Protein AF-A0A5C5XS08-F1 (afdb_monomer_lite)

Sequence (177 aa):
MHTERGLRPDLKWTTLLSPPGDAGRSPTKMLTKYRLLTIAGLTVALAVGASVIVMPTLMRHMVRAHQQNVILEFDRWANEHSTVTDHETAIRAAGMIDYISTYYPPGDGYRSDTQTERRLADARHNAMSRIANALSAYTGTVMAHPLDWPAELCDNTAQIPRSGEPSDAPESPSRAF

Structure (mmCIF, N/CA/C/O backbone):
data_AF-A0A5C5XS08-F1
#
_entry.id   AF-A0A5C5XS08-F1
#
loop_
_atom_site.group_PDB
_atom_site.id
_atom_site.type_symbol
_atom_site.label_atom_id
_atom_site.label_alt_id
_atom_site.label_comp_id
_atom_site.label_asym_id
_atom_site.label_entity_id
_atom_site.label_seq_id
_atom_site.pdbx_PDB_ins_code
_atom_site.Cartn_x
_atom_site.Cartn_y
_atom_site.Cartn_z
_atom_site.occupancy
_atom_site.B_iso_or_equiv
_atom_site.auth_seq_id
_atom_site.auth_comp_id
_atom_site.auth_asym_id
_atom_site.auth_atom_id
_atom_site.pdbx_PDB_model_num
ATOM 1 N N . MET A 1 1 ? 41.242 20.513 -120.423 1.00 37.94 1 MET A N 1
ATOM 2 C CA . MET A 1 1 ? 42.511 20.346 -119.684 1.00 37.94 1 MET A CA 1
ATOM 3 C C . MET A 1 1 ? 42.273 20.735 -118.229 1.00 37.94 1 MET A C 1
ATOM 5 O O . MET A 1 1 ? 41.784 21.832 -118.020 1.00 37.94 1 MET A O 1
ATOM 9 N N . HIS A 1 2 ? 42.556 19.792 -117.317 1.00 38.03 2 HIS A N 1
ATOM 10 C CA . HIS A 1 2 ? 42.712 19.831 -115.844 1.00 38.03 2 HIS A CA 1
ATOM 11 C C . HIS A 1 2 ? 41.650 20.515 -114.941 1.00 38.03 2 HIS A C 1
ATOM 13 O O . HIS A 1 2 ? 41.393 21.700 -115.081 1.00 38.03 2 HIS A O 1
ATOM 19 N N . THR A 1 3 ? 40.870 19.763 -114.130 1.00 45.88 3 THR A N 1
ATOM 20 C CA . THR A 1 3 ? 41.100 19.351 -112.702 1.00 45.88 3 THR A CA 1
ATOM 21 C C . THR A 1 3 ? 41.320 20.555 -111.767 1.00 45.88 3 THR A C 1
ATOM 23 O O . THR A 1 3 ? 42.173 21.373 -112.055 1.00 45.88 3 THR A O 1
ATOM 26 N N . GLU A 1 4 ? 40.593 20.778 -110.664 1.00 43.78 4 GLU A N 1
ATOM 27 C CA . GLU A 1 4 ? 40.287 19.871 -109.549 1.00 43.78 4 GLU A CA 1
ATOM 28 C C . GLU A 1 4 ? 39.018 20.249 -108.753 1.00 43.78 4 GLU A C 1
ATOM 30 O O . GLU A 1 4 ? 38.448 21.331 -108.865 1.00 43.78 4 GLU A O 1
ATOM 35 N N . ARG A 1 5 ? 38.608 19.281 -107.930 1.00 52.44 5 ARG A N 1
ATOM 36 C CA . ARG A 1 5 ? 37.530 19.271 -106.939 1.00 52.44 5 ARG A CA 1
ATOM 37 C C . ARG A 1 5 ? 37.824 20.222 -105.773 1.00 52.44 5 ARG A C 1
ATOM 39 O O . ARG A 1 5 ? 38.961 20.320 -105.331 1.00 52.44 5 ARG A O 1
ATOM 46 N N . GLY A 1 6 ? 36.771 20.781 -105.180 1.00 46.16 6 GLY A N 1
ATOM 47 C CA . GLY A 1 6 ? 36.845 21.527 -103.922 1.00 46.16 6 GLY A CA 1
ATOM 48 C C . GLY A 1 6 ? 35.537 21.478 -103.137 1.00 46.16 6 GLY A C 1
ATOM 49 O O . GLY A 1 6 ? 34.854 22.486 -103.010 1.00 46.16 6 GLY A O 1
ATOM 50 N N . LEU A 1 7 ? 35.184 20.296 -102.619 1.00 50.19 7 LEU A N 1
ATOM 51 C CA . LEU A 1 7 ? 34.225 20.151 -101.519 1.00 50.19 7 LEU A CA 1
ATOM 52 C C . LEU A 1 7 ? 34.771 20.875 -100.278 1.00 50.19 7 LEU A C 1
ATOM 54 O O . LEU A 1 7 ? 35.849 20.517 -99.803 1.00 50.19 7 LEU A O 1
ATOM 58 N N . ARG A 1 8 ? 33.984 21.770 -99.674 1.00 52.47 8 ARG A N 1
ATOM 59 C CA . ARG A 1 8 ? 34.012 21.995 -98.221 1.00 52.47 8 ARG A CA 1
ATOM 60 C C . ARG A 1 8 ? 32.590 22.193 -97.683 1.00 52.47 8 ARG A C 1
ATOM 62 O O . ARG A 1 8 ? 32.014 23.256 -97.892 1.00 52.47 8 ARG A O 1
ATOM 69 N N . PRO A 1 9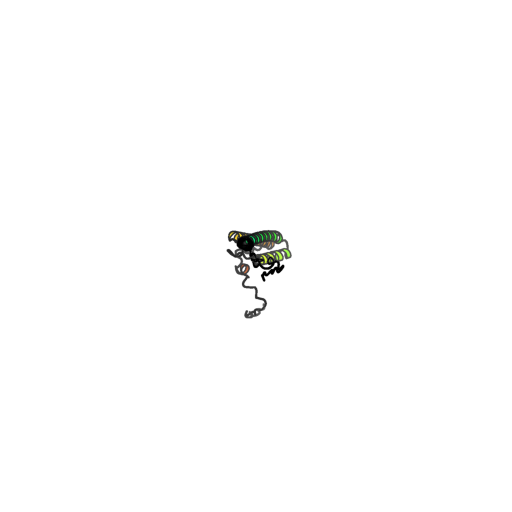 ? 32.019 21.183 -97.007 1.00 54.28 9 PRO A N 1
ATOM 70 C CA . PRO A 1 9 ? 30.826 21.349 -96.194 1.00 54.28 9 PRO A CA 1
ATOM 71 C C . PRO A 1 9 ? 31.213 22.006 -94.862 1.00 54.28 9 PRO A C 1
ATOM 73 O O . PRO A 1 9 ? 32.039 21.473 -94.123 1.00 54.28 9 PRO A O 1
ATOM 76 N N . ASP A 1 10 ? 30.597 23.141 -94.541 1.00 50.62 10 ASP A N 1
ATOM 77 C CA . ASP A 1 10 ? 30.635 23.756 -93.207 1.00 50.62 10 ASP A CA 1
ATOM 78 C C . ASP A 1 10 ? 29.680 23.020 -92.248 1.00 50.62 10 ASP A C 1
ATOM 80 O O . ASP A 1 10 ? 28.728 23.571 -91.700 1.00 50.62 10 ASP A O 1
ATOM 84 N N . LEU A 1 11 ? 29.898 21.712 -92.090 1.00 52.81 11 LEU A N 1
ATOM 85 C CA . LEU A 1 11 ? 29.286 20.932 -91.023 1.00 52.81 11 LEU A CA 1
ATOM 86 C C . LEU A 1 11 ? 30.284 20.864 -89.873 1.00 52.81 11 LEU A C 1
ATOM 88 O O . LEU A 1 11 ? 31.264 20.120 -89.906 1.00 52.81 11 LEU A O 1
ATOM 92 N N . LYS A 1 12 ? 30.023 21.665 -88.839 1.00 45.41 12 LYS A N 1
ATOM 93 C CA . LYS A 1 12 ? 30.677 21.554 -87.536 1.00 45.41 12 LYS A CA 1
ATOM 94 C C . LYS A 1 12 ? 30.394 20.166 -86.954 1.00 45.41 12 LYS A C 1
ATOM 96 O O . LYS A 1 12 ? 29.352 19.925 -86.357 1.00 45.41 12 LYS A O 1
ATOM 101 N N . TRP A 1 13 ? 31.354 19.258 -87.098 1.00 49.06 13 TRP A N 1
ATOM 102 C CA . TRP A 1 13 ? 31.354 17.906 -86.523 1.00 49.06 13 TRP A CA 1
ATOM 103 C C . TRP A 1 13 ? 31.490 17.868 -84.987 1.00 49.06 13 TRP A C 1
ATOM 105 O O . TRP A 1 13 ? 31.705 16.808 -84.408 1.00 49.06 13 TRP A O 1
ATOM 115 N N . THR A 1 14 ? 31.360 18.995 -84.286 1.00 48.34 14 THR A N 1
ATOM 116 C CA . THR A 1 14 ? 31.582 19.068 -82.834 1.00 48.34 14 THR A CA 1
ATOM 117 C C . THR A 1 14 ? 30.330 18.812 -81.989 1.00 48.34 14 THR A C 1
ATOM 119 O O . THR A 1 14 ? 30.399 18.908 -80.769 1.00 48.34 14 THR A O 1
ATOM 122 N N . THR A 1 15 ? 29.194 18.443 -82.592 1.00 52.81 15 THR A N 1
ATOM 123 C CA . THR A 1 15 ? 27.912 18.261 -81.872 1.00 52.81 15 THR A CA 1
ATOM 124 C C . THR A 1 15 ? 27.456 16.798 -81.755 1.00 52.81 15 THR A C 1
ATOM 126 O O . THR A 1 15 ? 26.301 16.546 -81.435 1.00 52.81 15 THR A O 1
ATOM 129 N N . LEU A 1 16 ? 28.327 15.808 -81.992 1.00 50.59 16 LEU A N 1
ATOM 130 C CA . LEU A 1 16 ? 27.932 14.384 -81.965 1.00 50.59 16 LEU A CA 1
ATOM 131 C C . LEU A 1 16 ? 28.795 13.461 -81.093 1.00 50.59 16 LEU A C 1
ATOM 133 O O . LEU A 1 16 ? 28.694 12.245 -81.201 1.00 50.59 16 LEU A O 1
ATOM 137 N N . LEU A 1 17 ? 29.594 14.015 -80.182 1.00 52.38 17 LEU A N 1
ATOM 138 C CA . LEU A 1 17 ? 30.205 13.247 -79.092 1.00 52.38 17 LEU A CA 1
ATOM 139 C C . LEU A 1 17 ? 30.127 14.031 -77.779 1.00 52.38 17 LEU A C 1
ATOM 141 O O . LEU A 1 17 ? 31.135 14.362 -77.162 1.00 52.38 17 LEU A O 1
ATOM 145 N N . SER A 1 18 ? 28.912 14.314 -77.311 1.00 55.16 18 SER A N 1
ATOM 146 C CA . SER A 1 18 ? 28.730 14.253 -75.862 1.00 55.16 18 SER A CA 1
ATOM 147 C C . SER A 1 18 ? 28.789 12.768 -75.504 1.00 55.16 18 SER A C 1
ATOM 149 O O . SER A 1 18 ? 28.010 12.001 -76.076 1.00 55.16 18 SER A O 1
ATOM 151 N N . PRO A 1 19 ? 29.705 12.327 -74.621 1.00 56.94 19 PRO A N 1
ATOM 152 C CA . PRO A 1 19 ? 29.624 10.983 -74.068 1.00 56.94 19 PRO A CA 1
ATOM 153 C C . PRO A 1 19 ? 28.189 10.778 -73.570 1.00 56.94 19 PRO A C 1
ATOM 155 O O . PRO A 1 19 ? 27.634 11.736 -73.012 1.00 56.94 19 PRO A O 1
ATOM 158 N N . PRO A 1 20 ? 27.562 9.602 -73.774 1.00 56.06 20 PRO A N 1
ATOM 159 C CA . PRO A 1 20 ? 26.303 9.314 -73.103 1.00 56.06 20 PRO A CA 1
ATOM 160 C C . PRO A 1 20 ? 26.555 9.627 -71.640 1.00 56.06 20 PRO A C 1
ATOM 162 O O . PRO A 1 20 ? 27.516 9.104 -71.077 1.00 56.06 20 PRO A O 1
ATOM 165 N N . GLY A 1 21 ? 25.796 10.589 -71.105 1.00 52.34 21 GLY A N 1
ATOM 166 C CA . GLY A 1 21 ? 25.972 11.064 -69.748 1.00 52.34 21 GLY A CA 1
ATOM 167 C C . GLY A 1 21 ? 26.020 9.839 -68.868 1.00 52.34 21 GLY A C 1
ATOM 168 O O . GLY A 1 21 ? 24.997 9.177 -68.688 1.00 52.34 21 GLY A O 1
ATOM 169 N N . ASP A 1 22 ? 27.226 9.508 -68.409 1.00 55.06 22 ASP A N 1
ATOM 170 C CA . ASP A 1 22 ? 27.439 8.526 -67.376 1.00 55.06 22 ASP A CA 1
ATOM 171 C C . ASP A 1 22 ? 26.697 9.139 -66.204 1.00 55.06 22 ASP A C 1
ATOM 173 O O . ASP A 1 22 ? 27.136 10.129 -65.608 1.00 55.06 22 ASP A O 1
ATOM 177 N N . ALA A 1 23 ? 25.447 8.699 -66.056 1.00 54.97 23 ALA A N 1
ATOM 178 C CA . ALA A 1 23 ? 24.492 9.194 -65.099 1.00 54.97 23 ALA A CA 1
ATOM 179 C C . ALA A 1 23 ? 25.063 8.759 -63.768 1.00 54.97 23 ALA A C 1
ATOM 181 O O . ALA A 1 23 ? 24.737 7.689 -63.257 1.00 54.97 23 ALA A O 1
ATOM 182 N N . GLY A 1 24 ? 26.000 9.582 -63.294 1.00 51.47 24 GLY A N 1
ATOM 183 C CA . GLY A 1 24 ? 26.907 9.325 -62.210 1.00 51.47 24 GLY A CA 1
ATOM 184 C C . GLY A 1 24 ? 26.081 9.010 -60.994 1.00 51.47 24 GLY A C 1
ATOM 185 O O . GLY A 1 24 ? 25.723 9.882 -60.194 1.00 51.47 24 GLY A O 1
ATOM 186 N N . ARG A 1 25 ? 25.794 7.723 -60.828 1.00 54.47 25 ARG A N 1
ATOM 187 C CA . ARG 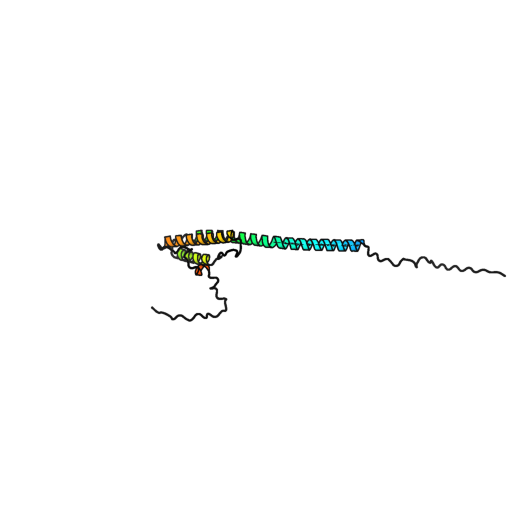A 1 25 ? 25.399 7.149 -59.563 1.00 54.47 25 ARG A CA 1
ATOM 188 C C . ARG A 1 25 ? 26.680 7.169 -58.754 1.00 54.47 25 ARG A C 1
ATOM 190 O O . ARG A 1 25 ? 27.385 6.176 -58.645 1.00 54.47 25 ARG A O 1
ATOM 197 N N . SER A 1 26 ? 27.029 8.374 -58.296 1.00 54.59 26 SER A N 1
ATOM 198 C CA . SER A 1 26 ? 28.288 8.629 -57.624 1.00 54.59 26 SER A CA 1
ATOM 199 C C . SER A 1 26 ? 28.385 7.623 -56.480 1.00 54.59 26 SER A C 1
ATOM 201 O O . SER A 1 26 ? 27.454 7.575 -55.663 1.00 54.59 26 SER A O 1
ATOM 203 N N . PRO A 1 27 ? 29.453 6.811 -56.407 1.00 59.38 27 PRO A N 1
ATOM 204 C CA . PRO A 1 27 ? 29.611 5.806 -55.357 1.00 59.38 27 PRO A CA 1
ATOM 205 C C . PRO A 1 27 ? 29.498 6.427 -53.956 1.00 59.38 27 PRO A C 1
ATOM 207 O O . PRO A 1 27 ? 29.042 5.779 -53.015 1.00 59.38 27 PRO A O 1
ATOM 210 N N . THR A 1 28 ? 29.775 7.729 -53.841 1.00 63.22 28 THR A N 1
ATOM 211 C CA . THR A 1 28 ? 29.555 8.530 -52.632 1.00 63.22 28 THR A CA 1
ATOM 212 C C . THR A 1 28 ? 28.086 8.578 -52.189 1.00 63.22 28 THR A C 1
ATOM 214 O O . THR A 1 28 ? 27.808 8.410 -51.007 1.00 63.22 28 THR A O 1
ATOM 217 N N . LYS A 1 29 ? 27.115 8.721 -53.105 1.00 64.94 29 LYS A N 1
ATOM 218 C CA . LYS A 1 29 ? 25.678 8.774 -52.770 1.00 64.94 29 LYS A CA 1
ATOM 219 C C . LYS A 1 29 ? 25.159 7.433 -52.253 1.00 64.94 29 LYS A C 1
ATOM 221 O O . LYS A 1 29 ? 24.313 7.417 -51.363 1.00 64.94 29 LYS A O 1
ATOM 226 N N . MET A 1 30 ? 25.652 6.320 -52.801 1.00 68.31 30 MET A N 1
ATOM 227 C CA . MET A 1 30 ? 25.324 4.975 -52.312 1.00 68.31 30 MET A CA 1
ATOM 228 C C . MET A 1 30 ? 25.912 4.771 -50.913 1.00 68.31 30 MET A C 1
ATOM 230 O O . MET A 1 30 ? 25.174 4.442 -49.988 1.00 68.31 30 MET A O 1
ATOM 234 N N . LEU A 1 31 ? 27.201 5.071 -50.725 1.00 72.44 31 LEU A N 1
ATOM 235 C CA . LEU A 1 31 ? 27.884 4.930 -49.437 1.00 72.44 31 LEU A CA 1
ATOM 236 C C . LEU A 1 31 ? 27.230 5.777 -48.327 1.00 72.44 31 LEU A C 1
ATOM 238 O O . LEU A 1 31 ? 27.042 5.289 -47.215 1.00 72.44 31 LEU A O 1
ATOM 242 N N . THR A 1 32 ? 26.817 7.012 -48.629 1.00 78.50 32 THR A N 1
ATOM 243 C CA . THR A 1 32 ? 26.111 7.887 -47.676 1.00 78.50 32 THR A CA 1
ATOM 244 C C . THR A 1 32 ? 24.740 7.334 -47.288 1.00 78.50 32 THR A C 1
ATOM 246 O O . THR A 1 32 ? 24.380 7.381 -46.113 1.00 78.50 32 THR A O 1
ATOM 249 N N . LYS A 1 33 ? 23.985 6.753 -48.232 1.00 78.56 33 LYS A N 1
ATOM 250 C CA . LYS A 1 33 ? 22.689 6.117 -47.938 1.00 78.56 33 LYS A CA 1
ATOM 251 C C . LYS A 1 33 ? 22.842 4.883 -47.050 1.00 78.56 33 LYS A C 1
ATOM 253 O O . LYS A 1 33 ? 22.099 4.751 -46.084 1.00 78.56 33 LYS A O 1
ATOM 258 N N . TYR A 1 34 ? 23.821 4.021 -47.330 1.00 84.50 34 TYR A N 1
ATOM 259 C CA . TYR A 1 34 ? 24.096 2.859 -46.480 1.00 84.50 34 TYR A CA 1
ATOM 260 C C . TYR A 1 34 ? 24.525 3.276 -45.073 1.00 84.50 34 TYR A C 1
ATOM 262 O O . TYR A 1 34 ? 23.993 2.743 -44.105 1.00 84.50 34 TYR A O 1
ATOM 270 N N . ARG A 1 35 ? 25.400 4.284 -44.944 1.00 86.06 35 ARG A N 1
ATOM 271 C CA . ARG A 1 35 ? 25.786 4.842 -43.637 1.00 86.06 35 ARG A CA 1
ATOM 272 C C . ARG A 1 35 ? 24.581 5.366 -42.859 1.00 86.06 35 ARG A C 1
ATOM 274 O O . ARG A 1 35 ? 24.427 5.038 -41.685 1.00 86.06 35 ARG A O 1
ATOM 281 N N . LEU A 1 36 ? 23.699 6.122 -43.513 1.00 88.88 36 LEU A N 1
ATOM 282 C CA . LEU A 1 36 ? 22.485 6.638 -42.883 1.00 88.88 36 LEU A CA 1
ATOM 283 C C . LEU A 1 36 ? 21.579 5.502 -42.383 1.00 88.88 36 LEU A C 1
ATOM 285 O O . LEU A 1 36 ? 21.122 5.546 -41.247 1.00 88.88 36 LEU A O 1
ATOM 289 N N . LEU A 1 37 ? 21.370 4.462 -43.198 1.00 91.00 37 LEU A N 1
ATOM 290 C CA . LEU A 1 37 ? 20.567 3.297 -42.815 1.00 91.00 37 LEU A CA 1
ATOM 291 C C . LEU A 1 37 ? 21.200 2.513 -41.660 1.00 91.00 37 LEU A C 1
ATOM 293 O O . LEU A 1 37 ? 20.485 2.100 -40.753 1.00 91.00 37 LEU A O 1
ATOM 297 N N . THR A 1 38 ? 22.527 2.349 -41.646 1.00 91.38 38 THR A N 1
ATOM 298 C CA . THR A 1 38 ? 23.216 1.688 -40.526 1.00 91.38 38 THR A CA 1
ATOM 299 C C . THR A 1 38 ? 23.104 2.483 -39.231 1.00 91.38 38 THR A C 1
ATOM 301 O O . THR A 1 38 ? 22.856 1.894 -38.183 1.00 91.38 38 THR A O 1
ATOM 304 N N . ILE A 1 39 ? 23.222 3.814 -39.292 1.00 93.50 39 ILE A N 1
ATOM 305 C CA . ILE A 1 39 ? 23.057 4.678 -38.118 1.00 93.50 39 ILE A CA 1
ATOM 306 C C . ILE A 1 39 ? 21.611 4.608 -37.630 1.00 93.50 39 ILE A C 1
ATOM 308 O O . ILE A 1 39 ? 21.391 4.349 -36.454 1.00 93.50 39 ILE A O 1
ATOM 312 N N . ALA A 1 40 ? 20.632 4.752 -38.527 1.00 92.81 40 ALA A N 1
ATOM 313 C CA . ALA A 1 40 ? 19.218 4.660 -38.176 1.00 92.81 40 ALA A CA 1
ATOM 314 C C . ALA A 1 40 ? 18.875 3.301 -37.541 1.00 92.81 40 ALA A C 1
ATOM 316 O O . ALA A 1 40 ? 18.217 3.256 -36.504 1.00 92.81 40 ALA A O 1
ATOM 317 N N . GLY A 1 41 ? 19.376 2.201 -38.112 1.00 93.38 41 GLY A N 1
ATOM 318 C CA . GLY A 1 41 ? 19.207 0.859 -37.557 1.00 93.38 41 GLY A CA 1
ATOM 319 C C . GLY A 1 41 ? 19.822 0.710 -36.163 1.00 93.38 41 GLY A C 1
ATOM 320 O O . GLY A 1 41 ? 19.169 0.184 -35.264 1.00 93.38 41 GLY A O 1
ATOM 321 N N . LEU A 1 42 ? 21.037 1.229 -35.949 1.00 95.31 42 LEU A N 1
ATOM 322 C CA . LEU A 1 42 ? 21.688 1.235 -34.633 1.00 95.31 42 LEU A CA 1
ATOM 323 C C . LEU A 1 42 ? 20.915 2.074 -33.611 1.00 95.31 42 LEU A C 1
ATOM 325 O O . LEU A 1 42 ? 20.744 1.637 -32.477 1.00 95.31 42 LEU A O 1
ATOM 329 N N . THR A 1 43 ? 20.409 3.246 -33.998 1.00 94.50 43 THR A N 1
ATOM 330 C CA . THR A 1 43 ? 19.598 4.093 -33.114 1.00 94.50 43 THR A CA 1
ATOM 331 C C . THR A 1 43 ? 18.323 3.378 -32.681 1.00 94.50 43 THR A C 1
ATOM 333 O O . THR A 1 43 ? 17.999 3.387 -31.495 1.00 94.50 43 THR A O 1
ATOM 336 N N . VAL A 1 44 ? 17.628 2.714 -33.608 1.00 95.31 44 VAL A N 1
ATOM 337 C CA . VAL A 1 44 ? 16.429 1.928 -33.281 1.00 95.31 44 VAL A CA 1
ATOM 338 C C . VAL A 1 44 ? 16.781 0.762 -32.358 1.00 95.31 44 VAL A C 1
ATOM 340 O O . VAL A 1 44 ? 16.115 0.574 -31.344 1.00 95.31 44 VAL A O 1
ATOM 343 N N . ALA A 1 45 ? 17.850 0.018 -32.649 1.00 94.00 45 ALA A N 1
ATOM 344 C CA . ALA A 1 45 ? 18.282 -1.097 -31.808 1.00 94.00 45 ALA A CA 1
ATOM 345 C C . ALA A 1 45 ? 18.629 -0.646 -30.378 1.00 94.00 45 ALA A C 1
ATOM 347 O O . ALA A 1 45 ? 18.201 -1.279 -29.412 1.00 94.00 45 ALA A O 1
ATOM 348 N N . LEU A 1 46 ? 19.340 0.476 -30.230 1.00 94.62 46 LEU A N 1
ATOM 349 C CA . LEU A 1 46 ? 19.652 1.065 -28.926 1.00 94.62 46 LEU A CA 1
ATOM 350 C C . LEU A 1 46 ? 18.394 1.548 -28.200 1.00 94.62 46 LEU A C 1
ATOM 352 O O . LEU A 1 46 ? 18.259 1.301 -27.005 1.00 94.62 46 LEU A O 1
ATOM 356 N N . ALA A 1 47 ? 17.460 2.191 -28.904 1.00 92.94 47 ALA A N 1
ATOM 357 C CA . ALA A 1 47 ? 16.205 2.649 -28.315 1.00 92.94 47 ALA A CA 1
ATOM 358 C C . ALA A 1 47 ? 15.357 1.476 -27.802 1.00 92.94 47 ALA A C 1
ATOM 360 O O . ALA A 1 47 ? 14.826 1.532 -26.691 1.00 92.94 47 ALA A O 1
ATOM 361 N N . VAL A 1 48 ? 15.273 0.385 -28.568 1.00 93.94 48 VAL A N 1
ATOM 362 C CA . VAL A 1 48 ? 14.571 -0.836 -28.152 1.00 93.94 48 VAL A CA 1
ATOM 363 C C . VAL A 1 48 ? 15.282 -1.481 -26.963 1.00 93.94 48 VAL A C 1
ATOM 365 O O . VAL A 1 48 ? 14.638 -1.767 -25.956 1.00 93.94 48 VAL A O 1
ATOM 368 N N . GLY A 1 49 ? 16.606 -1.643 -27.029 1.00 92.25 49 GLY A N 1
ATOM 369 C CA . GLY A 1 49 ? 17.397 -2.215 -25.938 1.00 92.25 49 GLY A CA 1
ATOM 370 C C . GLY A 1 49 ? 17.266 -1.425 -24.633 1.00 92.25 49 GLY A C 1
ATOM 371 O O . GLY A 1 49 ? 17.017 -2.006 -23.578 1.00 92.25 49 GLY A O 1
ATOM 372 N N . ALA A 1 50 ? 17.342 -0.094 -24.706 1.00 92.06 50 ALA A N 1
ATOM 373 C CA . ALA A 1 50 ? 17.110 0.779 -23.560 1.00 92.06 50 ALA A CA 1
ATOM 374 C C . ALA A 1 50 ? 15.685 0.616 -23.011 1.00 92.06 50 ALA A C 1
ATOM 376 O O . ALA A 1 50 ? 15.505 0.485 -21.803 1.00 92.06 50 ALA A O 1
ATOM 377 N N . SER A 1 51 ? 14.676 0.554 -23.884 1.00 91.19 51 SER A N 1
ATOM 378 C CA . SER A 1 51 ? 13.272 0.403 -23.478 1.00 91.19 51 SER A CA 1
ATOM 379 C C . SER A 1 51 ? 13.023 -0.900 -22.711 1.00 91.19 51 SER A C 1
ATOM 381 O O . SER A 1 51 ? 12.332 -0.886 -21.692 1.00 91.19 51 SER A O 1
ATOM 383 N N . VAL A 1 52 ? 13.637 -2.008 -23.141 1.00 91.69 52 VAL A N 1
ATOM 384 C CA . VAL A 1 52 ? 13.534 -3.321 -22.474 1.00 91.69 52 VAL A CA 1
ATOM 385 C C . VAL A 1 52 ? 14.124 -3.301 -21.058 1.00 91.69 52 VAL A C 1
ATOM 387 O O . VAL A 1 52 ? 13.640 -4.019 -20.191 1.00 91.69 52 VAL A O 1
ATOM 390 N N . ILE A 1 53 ? 15.133 -2.469 -20.787 1.00 90.25 53 ILE A N 1
ATOM 391 C CA . ILE A 1 53 ? 15.767 -2.369 -19.460 1.00 90.25 53 ILE A CA 1
ATOM 392 C C . ILE A 1 53 ? 15.051 -1.340 -18.571 1.00 90.25 53 ILE A C 1
ATOM 394 O O . ILE A 1 53 ? 14.827 -1.569 -17.375 1.00 90.25 53 ILE A O 1
ATOM 398 N N . VAL A 1 54 ? 14.686 -0.193 -19.145 1.00 90.88 54 VAL A N 1
ATOM 399 C CA . VAL A 1 54 ? 14.104 0.936 -18.408 1.00 90.88 54 VAL A CA 1
ATOM 400 C C . VAL A 1 54 ? 12.678 0.624 -17.959 1.00 90.88 54 VAL A C 1
ATOM 402 O O . VAL A 1 54 ? 12.358 0.853 -16.793 1.00 90.88 54 VAL A O 1
ATOM 405 N N . MET A 1 55 ? 11.837 0.043 -18.823 1.00 85.62 55 MET A N 1
ATOM 406 C CA . MET A 1 55 ? 10.418 -0.173 -18.503 1.00 85.62 55 MET A CA 1
ATOM 407 C C . MET A 1 55 ? 10.191 -1.110 -17.304 1.00 85.62 55 MET A C 1
ATOM 409 O O . MET A 1 55 ? 9.479 -0.712 -16.380 1.00 85.62 55 MET A O 1
ATOM 413 N N . PRO A 1 56 ? 10.828 -2.295 -17.205 1.00 85.62 56 PRO A N 1
ATOM 414 C CA . PRO A 1 56 ? 10.674 -3.159 -16.031 1.00 85.62 56 PRO A CA 1
ATOM 415 C C . PRO A 1 56 ? 11.202 -2.522 -14.743 1.00 85.62 56 PRO A C 1
ATOM 417 O O . PRO A 1 56 ? 10.736 -2.818 -13.644 1.00 85.62 56 PRO A O 1
ATOM 420 N N . THR A 1 57 ? 12.208 -1.657 -14.851 1.00 85.31 57 THR A N 1
ATOM 421 C CA . THR A 1 57 ? 12.772 -0.956 -13.695 1.00 85.31 57 THR A CA 1
ATOM 422 C C . THR A 1 57 ? 11.825 0.132 -13.208 1.00 85.31 57 THR A C 1
ATOM 424 O O . THR A 1 57 ? 11.586 0.226 -12.004 1.00 85.31 57 THR A O 1
ATOM 427 N N . LEU A 1 58 ? 11.229 0.893 -14.127 1.00 87.12 58 LEU A N 1
ATOM 428 C CA . LEU A 1 58 ? 10.217 1.894 -13.807 1.00 87.12 58 LEU A CA 1
ATOM 429 C C . LEU A 1 58 ? 8.990 1.253 -13.148 1.00 87.12 58 LEU A C 1
ATOM 431 O O . LEU A 1 58 ? 8.567 1.709 -12.090 1.00 87.12 58 LEU A O 1
ATOM 435 N N . MET A 1 59 ? 8.482 0.148 -13.704 1.00 84.44 59 MET A N 1
ATOM 436 C CA . MET A 1 59 ? 7.335 -0.572 -13.136 1.00 84.44 59 MET A CA 1
ATOM 437 C C . MET A 1 59 ? 7.608 -1.046 -11.707 1.00 84.44 59 MET A C 1
ATOM 439 O O . MET A 1 59 ? 6.784 -0.836 -10.821 1.00 84.44 59 MET A O 1
ATOM 443 N N . ARG A 1 60 ? 8.799 -1.599 -11.439 1.00 82.62 60 ARG A N 1
ATOM 444 C CA . ARG A 1 60 ? 9.198 -1.995 -10.077 1.00 82.62 60 ARG A CA 1
ATOM 445 C C . ARG A 1 60 ? 9.237 -0.814 -9.106 1.00 82.62 60 ARG A C 1
ATOM 447 O O . ARG A 1 60 ? 8.804 -0.956 -7.965 1.00 82.62 60 ARG A O 1
ATOM 454 N N . HIS A 1 61 ? 9.717 0.350 -9.547 1.00 85.50 61 HIS A N 1
ATOM 455 C CA . HIS A 1 61 ? 9.702 1.559 -8.719 1.00 85.50 61 HIS A CA 1
ATOM 456 C C . HIS A 1 61 ? 8.276 2.034 -8.434 1.00 85.50 61 HIS A C 1
ATOM 458 O O . HIS A 1 61 ? 7.974 2.360 -7.288 1.00 85.50 61 HIS A O 1
ATOM 464 N N . MET A 1 62 ? 7.397 2.026 -9.439 1.00 86.19 62 MET A N 1
ATOM 465 C CA . MET A 1 62 ? 5.994 2.408 -9.267 1.00 86.19 62 MET A CA 1
ATOM 466 C C . MET A 1 62 ? 5.269 1.478 -8.293 1.00 86.19 62 MET A C 1
ATOM 468 O O . MET A 1 62 ? 4.590 1.966 -7.396 1.00 86.19 62 MET A O 1
ATOM 472 N N . VAL A 1 63 ? 5.456 0.158 -8.406 1.00 85.25 63 VAL A N 1
ATOM 473 C CA . VAL A 1 63 ? 4.839 -0.799 -7.474 1.00 85.25 63 VAL A CA 1
ATOM 474 C C . VAL A 1 63 ? 5.354 -0.598 -6.052 1.00 85.25 63 VAL A C 1
ATOM 476 O O . VAL A 1 63 ? 4.556 -0.557 -5.119 1.00 85.25 63 VAL A O 1
ATOM 479 N N . ARG A 1 64 ? 6.668 -0.410 -5.873 1.00 82.25 64 ARG A N 1
ATOM 480 C CA . ARG A 1 64 ? 7.236 -0.145 -4.546 1.00 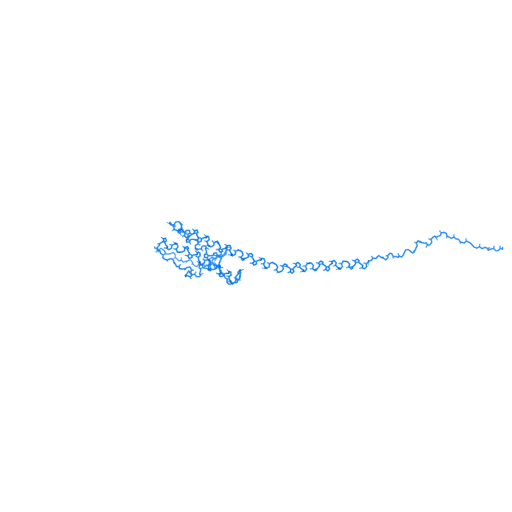82.25 64 ARG A CA 1
ATOM 481 C C . ARG A 1 64 ? 6.680 1.147 -3.943 1.00 82.25 64 ARG A C 1
ATOM 483 O O . ARG A 1 64 ? 6.303 1.142 -2.775 1.00 82.25 64 ARG A O 1
ATOM 490 N N . ALA A 1 65 ? 6.618 2.229 -4.718 1.00 85.56 65 ALA A N 1
ATOM 491 C CA . ALA A 1 65 ? 6.059 3.501 -4.259 1.00 85.56 65 ALA A CA 1
ATOM 492 C C . ALA A 1 65 ? 4.576 3.359 -3.885 1.00 85.56 65 ALA A C 1
ATOM 494 O O . ALA A 1 65 ? 4.148 3.838 -2.837 1.00 85.56 65 ALA A O 1
ATOM 495 N N . HIS A 1 66 ? 3.809 2.636 -4.702 1.00 87.94 66 HIS A N 1
ATOM 496 C CA . HIS A 1 66 ? 2.409 2.337 -4.426 1.00 87.94 66 HIS A CA 1
ATOM 497 C C . HIS A 1 66 ? 2.234 1.548 -3.123 1.00 87.94 66 HIS A C 1
ATOM 499 O O . HIS A 1 66 ? 1.448 1.937 -2.268 1.00 87.94 66 HIS A O 1
ATOM 505 N N . GLN A 1 67 ? 3.007 0.479 -2.921 1.00 86.00 67 GLN A N 1
ATOM 506 C CA . GLN A 1 67 ? 2.942 -0.325 -1.696 1.00 86.00 67 GLN A CA 1
ATOM 507 C C . GLN A 1 67 ? 3.364 0.464 -0.453 1.00 86.00 67 GLN A C 1
ATOM 509 O O . GLN A 1 67 ? 2.760 0.304 0.604 1.00 86.00 67 GLN A O 1
ATOM 514 N N . GLN A 1 68 ? 4.353 1.354 -0.568 1.00 87.56 68 GLN A N 1
ATOM 515 C CA . GLN A 1 68 ? 4.704 2.275 0.516 1.00 87.56 68 GLN A CA 1
ATOM 516 C C . GLN A 1 68 ? 3.545 3.211 0.863 1.00 87.56 68 GLN A C 1
ATOM 518 O O . GLN A 1 68 ? 3.288 3.437 2.042 1.00 87.56 68 GLN A O 1
ATOM 523 N N . ASN A 1 69 ? 2.817 3.711 -0.139 1.00 89.88 69 ASN A N 1
ATOM 524 C CA . ASN A 1 69 ? 1.628 4.520 0.101 1.00 89.88 69 ASN A CA 1
ATOM 525 C C . ASN A 1 69 ? 0.532 3.714 0.814 1.00 89.88 69 ASN A C 1
ATOM 527 O O . ASN A 1 69 ? -0.018 4.193 1.796 1.00 89.88 69 ASN A O 1
ATOM 531 N N . VAL A 1 70 ? 0.280 2.467 0.403 1.00 90.44 70 VAL A N 1
ATOM 532 C CA . VAL A 1 70 ? -0.690 1.584 1.081 1.00 90.44 70 VAL A CA 1
ATOM 533 C C . VAL A 1 70 ? -0.305 1.333 2.545 1.00 90.44 70 VAL A C 1
ATOM 535 O O . VAL A 1 70 ? -1.163 1.364 3.421 1.00 90.44 70 VAL A O 1
ATOM 538 N N . ILE A 1 71 ? 0.985 1.147 2.847 1.00 89.75 71 ILE A N 1
ATOM 539 C CA . ILE A 1 71 ? 1.462 1.014 4.235 1.00 89.75 71 ILE A CA 1
ATOM 540 C C . ILE A 1 71 ? 1.131 2.268 5.059 1.00 89.75 71 ILE A C 1
ATOM 542 O O . ILE A 1 71 ? 0.687 2.152 6.201 1.00 89.75 71 ILE A O 1
ATOM 546 N N . LEU A 1 72 ? 1.319 3.463 4.488 1.00 93.00 72 LEU A N 1
ATOM 547 C CA . LEU A 1 72 ? 0.945 4.719 5.146 1.00 93.00 72 LEU A CA 1
ATOM 548 C C . LEU A 1 72 ? -0.574 4.839 5.327 1.00 93.00 72 LEU A C 1
ATOM 550 O O . LEU A 1 72 ? -1.030 5.345 6.351 1.00 93.00 72 LEU A O 1
ATOM 554 N N . GLU A 1 73 ? -1.362 4.358 4.364 1.00 94.00 73 GLU A N 1
ATOM 555 C CA . GLU A 1 73 ? -2.821 4.323 4.481 1.00 94.00 73 GLU A CA 1
ATOM 556 C C . GLU A 1 73 ? -3.285 3.410 5.613 1.00 94.00 73 GLU A C 1
ATOM 558 O O . GLU A 1 73 ? -4.158 3.819 6.375 1.00 94.00 73 GLU A O 1
ATOM 563 N N . PHE A 1 74 ? -2.670 2.236 5.787 1.00 94.88 74 PHE A N 1
ATOM 564 C CA . PHE A 1 74 ? -2.973 1.357 6.917 1.00 94.88 74 PHE A CA 1
ATOM 565 C C . PHE A 1 74 ? -2.715 2.038 8.262 1.00 94.88 74 PHE A C 1
ATOM 567 O O . PHE A 1 74 ? -3.561 1.955 9.154 1.00 94.88 74 PHE A O 1
ATOM 574 N N . ASP A 1 75 ? -1.594 2.750 8.413 1.00 95.25 75 ASP A N 1
ATOM 575 C CA . ASP A 1 75 ? -1.330 3.491 9.651 1.00 95.25 75 ASP A CA 1
ATOM 576 C C . ASP A 1 75 ? -2.345 4.623 9.863 1.00 95.25 75 ASP A C 1
ATOM 578 O O . ASP A 1 75 ? -2.870 4.793 10.965 1.00 95.25 75 ASP A O 1
ATOM 582 N N . ARG A 1 76 ? -2.699 5.354 8.798 1.00 96.19 76 ARG A N 1
ATOM 583 C CA . ARG A 1 76 ? -3.733 6.396 8.851 1.00 96.19 76 ARG A CA 1
ATOM 584 C C . ARG A 1 76 ? -5.087 5.831 9.282 1.00 96.19 76 ARG A C 1
ATOM 586 O O . ARG A 1 76 ? -5.689 6.383 10.199 1.00 96.19 76 ARG A O 1
ATOM 593 N N . TRP A 1 77 ? -5.549 4.740 8.673 1.00 96.00 77 TRP A N 1
ATOM 594 C CA . TRP A 1 77 ? -6.815 4.103 9.047 1.00 96.00 77 TRP A CA 1
ATOM 595 C C . TRP A 1 77 ? -6.780 3.571 10.474 1.00 96.00 77 TRP A C 1
ATOM 597 O O . TRP A 1 77 ? -7.751 3.741 11.203 1.00 96.00 77 TRP A O 1
ATOM 607 N N . ALA A 1 78 ? -5.659 2.996 10.912 1.00 95.38 78 ALA A N 1
ATOM 608 C CA . ALA A 1 78 ? -5.499 2.578 12.298 1.00 95.38 78 ALA A CA 1
ATOM 609 C C . ALA A 1 78 ? -5.614 3.765 13.262 1.00 95.38 78 ALA A C 1
ATOM 611 O O . ALA A 1 78 ? -6.289 3.656 14.281 1.00 95.38 78 ALA A O 1
ATOM 612 N N . ASN A 1 79 ? -4.993 4.906 12.951 1.00 95.81 79 ASN A N 1
ATOM 613 C CA . ASN A 1 79 ? -5.105 6.121 13.762 1.00 95.81 79 ASN A CA 1
ATOM 614 C C . ASN A 1 79 ? -6.556 6.630 13.827 1.00 95.81 79 ASN A C 1
ATOM 616 O O . ASN A 1 79 ? -7.049 6.934 14.909 1.00 95.81 79 ASN A O 1
ATOM 620 N N . GLU A 1 80 ? -7.248 6.679 12.689 1.00 95.12 80 GLU A N 1
ATOM 621 C CA . GLU A 1 80 ? -8.624 7.179 12.591 1.00 95.12 80 GLU A CA 1
ATOM 622 C C . GLU A 1 80 ? -9.638 6.257 13.288 1.00 95.12 80 GLU A C 1
ATOM 624 O O . GLU A 1 80 ? -10.494 6.720 14.040 1.00 95.12 80 GLU A O 1
ATOM 629 N N . HIS A 1 81 ? -9.507 4.942 13.103 1.00 95.56 81 HIS A N 1
ATOM 630 C CA . HIS A 1 81 ? -10.482 3.954 13.567 1.00 95.56 81 HIS A CA 1
ATOM 631 C C . HIS A 1 81 ? -10.138 3.296 14.912 1.00 95.56 81 HIS A C 1
ATOM 633 O O . HIS A 1 81 ? -10.926 2.497 15.411 1.00 95.56 81 HIS A O 1
ATOM 639 N N . SER A 1 82 ? -9.004 3.632 15.539 1.00 93.75 82 SER A N 1
ATOM 640 C CA . SER A 1 82 ? -8.688 3.189 16.912 1.00 93.75 82 SER A CA 1
ATOM 641 C C . SER A 1 82 ? -9.231 4.116 18.005 1.00 93.75 82 SER A C 1
ATOM 643 O O . SER A 1 82 ? -9.054 3.840 19.189 1.00 93.75 82 SER A O 1
ATOM 645 N N . THR A 1 83 ? -9.931 5.192 17.640 1.00 94.25 83 THR A N 1
ATOM 646 C CA . THR A 1 83 ? -10.626 6.051 18.607 1.00 94.25 83 THR A CA 1
ATOM 647 C C . THR A 1 83 ? -12.098 5.650 18.674 1.00 94.25 83 THR A C 1
ATOM 649 O O . THR A 1 83 ? -12.924 6.157 17.919 1.00 94.25 83 THR A O 1
ATOM 652 N N . VAL A 1 84 ? -12.421 4.704 19.561 1.00 92.69 84 VAL A N 1
ATOM 653 C CA . VAL A 1 84 ? -13.782 4.171 19.731 1.00 92.69 84 VAL A CA 1
ATOM 654 C C . VAL A 1 84 ? -14.360 4.648 21.060 1.00 92.69 84 VAL A C 1
ATOM 656 O O . VAL A 1 84 ? -13.882 4.263 22.126 1.00 92.69 84 VAL A O 1
ATOM 659 N N . THR A 1 85 ? -15.384 5.496 20.999 1.00 94.31 85 THR A N 1
ATOM 660 C CA . THR A 1 85 ? -16.002 6.132 22.179 1.00 94.31 85 THR A CA 1
ATOM 661 C C . THR A 1 85 ? -17.495 5.863 22.305 1.00 94.31 85 THR A C 1
ATOM 663 O O . THR A 1 85 ? -18.080 6.076 23.365 1.00 94.31 85 THR A O 1
ATOM 666 N N . ASP A 1 86 ? -18.121 5.401 21.230 1.00 94.44 86 ASP A N 1
ATOM 667 C CA . ASP A 1 86 ? -19.561 5.252 21.096 1.00 94.44 86 ASP A CA 1
ATOM 668 C C . ASP A 1 86 ? -19.890 4.123 20.108 1.00 94.44 86 ASP A C 1
ATOM 670 O O . ASP A 1 86 ? -19.021 3.547 19.450 1.00 94.44 86 ASP A O 1
ATOM 674 N N . HIS A 1 87 ? -21.172 3.785 20.021 1.00 93.12 87 HIS A N 1
ATOM 675 C CA . HIS A 1 87 ? -21.623 2.657 19.218 1.00 93.12 87 HIS A CA 1
ATOM 676 C C . HIS A 1 87 ? -21.382 2.866 17.714 1.00 93.12 87 HIS A C 1
ATOM 678 O O . HIS A 1 87 ? -21.053 1.920 17.000 1.00 93.12 87 HIS A O 1
ATOM 684 N N . GLU A 1 88 ? -21.502 4.100 17.225 1.00 93.00 88 GLU A N 1
ATOM 685 C CA . GLU A 1 88 ? -21.331 4.422 15.809 1.00 93.00 88 GLU A CA 1
ATOM 686 C C . GLU A 1 88 ? -19.854 4.332 15.402 1.00 93.00 88 GLU A C 1
ATOM 688 O O . GLU A 1 88 ? -19.519 3.737 14.372 1.00 93.00 88 GLU A O 1
ATOM 693 N N . THR A 1 89 ? -18.950 4.857 16.238 1.00 93.25 89 THR A N 1
ATOM 694 C CA . THR A 1 89 ? -17.500 4.697 16.043 1.00 93.25 89 THR A CA 1
ATOM 695 C C . THR A 1 89 ? -17.075 3.231 16.115 1.00 93.25 89 THR A C 1
ATOM 697 O O . THR A 1 89 ? -16.233 2.815 15.318 1.00 93.25 89 THR A O 1
ATOM 700 N N . ALA A 1 90 ? -17.703 2.421 16.973 1.00 90.06 90 ALA A N 1
ATOM 701 C CA . ALA A 1 90 ? -17.438 0.985 17.055 1.00 90.06 90 ALA A CA 1
ATOM 702 C C . ALA A 1 90 ? -17.841 0.236 15.772 1.00 90.06 90 ALA A C 1
ATOM 704 O O . ALA A 1 90 ? -17.057 -0.561 15.256 1.00 90.06 90 ALA A O 1
ATOM 705 N N . ILE A 1 91 ? -19.018 0.524 15.203 1.00 90.94 91 ILE A N 1
ATOM 706 C CA . ILE A 1 91 ? -19.449 -0.077 13.928 1.00 90.94 91 ILE A CA 1
ATOM 707 C C . ILE A 1 91 ? -18.484 0.302 12.800 1.00 90.94 91 ILE A C 1
ATOM 709 O O . ILE A 1 91 ? -18.056 -0.566 12.038 1.00 90.94 91 ILE A O 1
ATOM 713 N N . ARG A 1 92 ? -18.091 1.580 12.705 1.00 91.88 92 ARG A N 1
ATOM 714 C CA . ARG A 1 92 ? -17.115 2.026 11.697 1.00 91.88 92 ARG A CA 1
ATOM 715 C C . ARG A 1 92 ? -15.765 1.336 11.852 1.00 91.88 92 ARG A C 1
ATOM 717 O O . ARG A 1 92 ? -15.159 0.959 10.855 1.00 91.88 92 ARG A O 1
ATOM 724 N N . ALA A 1 93 ? -15.282 1.191 13.081 1.00 92.06 93 ALA A N 1
ATOM 725 C CA . ALA A 1 93 ? -14.029 0.508 13.375 1.00 92.06 93 ALA A CA 1
ATOM 726 C C . ALA A 1 93 ? -14.082 -0.977 12.980 1.00 92.06 93 ALA A C 1
ATOM 728 O O . ALA A 1 93 ? -13.167 -1.466 12.320 1.00 92.06 93 ALA A O 1
ATOM 729 N N . ALA A 1 94 ? -15.178 -1.674 13.293 1.00 89.56 94 ALA A N 1
ATOM 730 C CA . ALA A 1 94 ? -15.380 -3.059 12.872 1.00 89.56 94 ALA A CA 1
ATOM 731 C C . ALA A 1 94 ? -15.432 -3.192 11.338 1.00 89.56 94 ALA A C 1
ATOM 733 O O . ALA A 1 94 ? -14.757 -4.050 10.773 1.00 89.56 94 ALA A O 1
ATOM 734 N N . GLY A 1 95 ? -16.150 -2.296 10.654 1.00 89.06 95 GLY A N 1
ATOM 735 C CA . GLY A 1 95 ? -16.177 -2.258 9.189 1.00 89.06 95 GLY A CA 1
ATOM 736 C C . GLY A 1 95 ? -14.805 -1.974 8.569 1.00 89.06 95 GLY A C 1
ATOM 737 O O . GLY A 1 95 ? -14.472 -2.521 7.522 1.00 89.06 95 GLY A O 1
ATOM 738 N N . MET A 1 96 ? -13.966 -1.170 9.228 1.00 93.56 96 MET A N 1
ATOM 739 C CA . MET A 1 96 ? -12.606 -0.911 8.752 1.00 93.56 96 MET A CA 1
ATOM 740 C C . MET A 1 96 ? -11.700 -2.143 8.880 1.00 93.56 96 MET A C 1
ATOM 742 O O . MET A 1 96 ? -10.869 -2.379 8.007 1.00 93.56 96 MET A O 1
ATOM 746 N N . ILE A 1 97 ? -11.869 -2.961 9.924 1.00 90.19 97 ILE A N 1
ATOM 747 C CA . ILE A 1 97 ? -11.172 -4.252 10.032 1.00 90.19 97 ILE A CA 1
ATOM 748 C C . ILE A 1 97 ? -11.536 -5.158 8.851 1.00 90.19 97 ILE A C 1
ATOM 750 O O . ILE A 1 97 ? -10.638 -5.723 8.225 1.00 90.19 97 ILE A O 1
ATOM 754 N N . ASP A 1 98 ? -12.825 -5.256 8.523 1.00 86.75 98 ASP A N 1
ATOM 755 C CA . ASP A 1 98 ? -13.308 -6.044 7.385 1.00 86.75 98 ASP A CA 1
ATOM 756 C C . ASP A 1 98 ? -12.738 -5.525 6.054 1.00 86.75 98 ASP A C 1
ATOM 758 O O . ASP A 1 98 ? -12.169 -6.284 5.266 1.00 86.75 98 ASP A O 1
ATOM 762 N N . TYR A 1 99 ? -12.752 -4.207 5.850 1.00 89.62 99 TYR A N 1
ATOM 763 C CA . TYR A 1 99 ? -12.153 -3.585 4.672 1.00 89.62 99 TYR A CA 1
ATOM 764 C C . TYR A 1 99 ? -10.648 -3.876 4.551 1.00 89.62 99 TYR A C 1
ATOM 766 O O . TYR A 1 99 ? -10.181 -4.334 3.509 1.00 89.62 99 TYR A O 1
ATOM 774 N N . ILE A 1 100 ? -9.874 -3.682 5.624 1.00 90.25 100 ILE A N 1
ATOM 775 C CA . ILE A 1 100 ? -8.433 -3.976 5.639 1.00 90.25 100 ILE A CA 1
ATOM 776 C C . ILE A 1 100 ? -8.171 -5.474 5.402 1.00 90.25 100 ILE A C 1
ATOM 778 O O . ILE A 1 100 ? -7.150 -5.841 4.814 1.00 90.25 100 ILE A O 1
ATOM 782 N N . SER A 1 101 ? -9.089 -6.356 5.813 1.00 84.56 101 SER A N 1
ATOM 783 C CA . SER A 1 101 ? -8.947 -7.799 5.599 1.00 84.56 101 SER A CA 1
ATOM 784 C C . SER A 1 101 ? -8.962 -8.174 4.113 1.00 84.56 101 SER A C 1
ATOM 786 O O . SER A 1 101 ? -8.207 -9.044 3.684 1.00 84.56 101 SER A O 1
ATOM 788 N N . THR A 1 102 ? -9.724 -7.452 3.299 1.00 82.88 102 THR A N 1
ATOM 789 C CA . THR A 1 102 ? -9.852 -7.729 1.862 1.00 82.88 102 THR A CA 1
ATOM 790 C C . THR A 1 102 ? -8.954 -6.840 1.000 1.00 82.88 102 THR A C 1
ATOM 792 O O . THR A 1 102 ? -8.645 -7.177 -0.145 1.00 82.88 102 THR A O 1
ATOM 795 N N . TYR A 1 103 ? -8.486 -5.715 1.542 1.00 82.50 103 TYR A N 1
ATOM 796 C CA . TYR A 1 103 ? -7.659 -4.755 0.825 1.00 82.50 103 TYR A CA 1
ATOM 797 C C . TYR A 1 103 ? -6.181 -5.173 0.791 1.00 82.50 103 TYR A C 1
ATOM 799 O O . TYR A 1 103 ? -5.522 -5.290 1.821 1.00 82.50 103 TYR A O 1
ATOM 807 N N . TYR A 1 104 ? -5.641 -5.348 -0.420 1.00 71.50 104 TYR A N 1
ATOM 808 C CA . TYR A 1 104 ? -4.244 -5.742 -0.668 1.00 71.50 104 TYR A CA 1
ATOM 809 C C . TYR A 1 104 ? -3.801 -7.008 0.094 1.00 71.50 104 TYR A C 1
ATOM 811 O O . TYR A 1 104 ? -2.886 -6.935 0.918 1.00 71.50 104 TYR A O 1
ATOM 819 N N . PRO A 1 105 ? -4.380 -8.188 -0.212 1.00 72.12 105 PRO A N 1
ATOM 820 C CA . PRO A 1 105 ? -3.904 -9.441 0.362 1.00 72.12 105 PRO A CA 1
ATOM 821 C C . PRO A 1 105 ? -2.435 -9.662 -0.052 1.00 72.12 105 PRO A C 1
ATOM 823 O O . PRO A 1 105 ? -2.138 -9.665 -1.258 1.00 72.12 105 PRO A O 1
ATOM 826 N N . PRO A 1 106 ? -1.504 -9.766 0.916 1.00 67.50 106 PRO A N 1
ATOM 827 C CA . PRO A 1 106 ? -0.094 -9.992 0.634 1.00 67.50 106 PRO A CA 1
ATOM 828 C C . PRO A 1 106 ? 0.113 -11.419 0.119 1.00 67.50 106 PRO A C 1
ATOM 830 O O . PRO A 1 106 ? -0.532 -12.358 0.582 1.00 67.50 106 PRO A O 1
ATOM 833 N N . GLY A 1 107 ? 1.035 -11.586 -0.826 1.00 65.62 107 GLY A N 1
ATOM 834 C CA . GLY A 1 107 ? 1.383 -12.892 -1.383 1.00 65.62 107 GLY A CA 1
ATOM 835 C C . GLY A 1 107 ? 2.829 -12.914 -1.856 1.00 65.62 107 GLY A C 1
ATOM 836 O O . GLY A 1 107 ? 3.302 -11.948 -2.459 1.00 65.62 107 GLY A O 1
ATOM 837 N N . ASP A 1 108 ? 3.544 -14.005 -1.578 1.00 57.78 108 ASP A N 1
ATOM 838 C CA . ASP A 1 108 ? 4.963 -14.125 -1.916 1.00 57.78 108 ASP A CA 1
ATOM 839 C C . ASP A 1 108 ? 5.197 -13.947 -3.423 1.00 57.78 108 ASP A C 1
ATOM 841 O O . ASP A 1 108 ? 4.689 -14.700 -4.252 1.00 57.78 108 ASP A O 1
ATOM 845 N N . GLY A 1 109 ? 5.980 -12.922 -3.777 1.00 58.09 109 GLY A N 1
ATOM 846 C CA . GLY A 1 109 ? 6.316 -12.602 -5.167 1.00 58.09 109 GLY A CA 1
ATOM 847 C C . GLY A 1 109 ? 5.134 -12.119 -6.011 1.00 58.09 109 GLY A C 1
ATOM 848 O O . GLY A 1 109 ? 5.250 -12.082 -7.235 1.00 58.09 109 GLY A O 1
ATOM 849 N N . TYR A 1 110 ? 4.004 -11.765 -5.389 1.00 66.19 110 TYR A N 1
ATOM 850 C CA . TYR A 1 110 ? 2.780 -11.460 -6.120 1.00 66.19 110 TYR A CA 1
ATOM 851 C C . TYR A 1 110 ? 2.887 -10.164 -6.925 1.00 66.19 110 TYR A C 1
ATOM 853 O O . TYR A 1 110 ? 2.597 -10.150 -8.123 1.00 66.19 110 TYR A O 1
ATOM 861 N N . ARG A 1 111 ? 3.304 -9.065 -6.286 1.00 70.12 111 ARG A N 1
ATOM 862 C CA . ARG A 1 111 ? 3.421 -7.754 -6.945 1.00 70.12 111 ARG A CA 1
ATOM 863 C C . ARG A 1 111 ? 4.812 -7.154 -6.805 1.00 70.12 111 ARG A C 1
ATOM 865 O O . ARG A 1 111 ? 5.240 -6.422 -7.698 1.00 70.12 111 ARG A O 1
ATOM 872 N N . SER A 1 112 ? 5.536 -7.475 -5.737 1.00 74.94 112 SER A N 1
ATOM 873 C CA . SER A 1 112 ? 6.900 -6.993 -5.518 1.00 74.94 112 SER A CA 1
ATOM 874 C C . SER A 1 112 ? 7.832 -8.047 -4.915 1.00 74.94 112 SER A C 1
ATOM 876 O O . SER A 1 112 ? 7.547 -9.244 -4.914 1.00 74.94 112 SER A O 1
ATOM 878 N N . ASP A 1 113 ? 9.012 -7.603 -4.477 1.00 80.94 113 ASP A N 1
ATOM 879 C CA . ASP A 1 113 ? 9.961 -8.456 -3.776 1.00 80.94 113 ASP A CA 1
ATOM 880 C C . ASP A 1 113 ? 9.400 -8.938 -2.428 1.00 80.94 113 ASP A C 1
ATOM 882 O O . ASP A 1 113 ? 8.639 -8.244 -1.753 1.00 80.94 113 ASP A O 1
ATOM 886 N N . THR A 1 114 ? 9.830 -10.128 -2.006 1.00 81.19 114 THR A N 1
ATOM 887 C CA . THR A 1 114 ? 9.366 -10.787 -0.777 1.00 81.19 114 THR A CA 1
ATOM 888 C C . THR A 1 114 ? 9.497 -9.902 0.465 1.00 81.19 114 THR A C 1
ATOM 890 O O . THR A 1 114 ? 8.671 -9.973 1.369 1.00 81.19 114 THR A O 1
ATOM 893 N N . GLN A 1 115 ? 10.528 -9.054 0.542 1.00 83.31 115 GLN A N 1
ATOM 894 C CA . GLN A 1 115 ? 10.700 -8.158 1.685 1.00 83.31 115 GLN A CA 1
ATOM 895 C C . GLN A 1 115 ? 9.596 -7.097 1.730 1.00 83.31 115 GLN A C 1
ATOM 897 O O . GLN A 1 115 ? 9.086 -6.790 2.805 1.00 83.31 115 GLN A O 1
ATOM 902 N N . THR A 1 116 ? 9.229 -6.536 0.583 1.00 80.94 116 THR A N 1
ATOM 903 C CA . THR A 1 116 ? 8.186 -5.513 0.496 1.00 80.94 116 THR A CA 1
ATOM 904 C C . THR A 1 116 ? 6.801 -6.104 0.776 1.00 80.94 116 THR A C 1
ATOM 906 O O . THR A 1 116 ? 6.047 -5.508 1.544 1.00 80.94 116 THR A O 1
ATOM 909 N N . GLU A 1 117 ? 6.501 -7.302 0.267 1.00 81.62 117 GLU A N 1
ATOM 910 C CA . GLU A 1 117 ? 5.252 -8.021 0.577 1.00 81.62 117 GLU A CA 1
ATOM 911 C C . GLU A 1 117 ? 5.128 -8.350 2.077 1.00 81.62 117 GLU A C 1
ATOM 913 O O . GLU A 1 117 ? 4.073 -8.129 2.671 1.00 81.62 117 GLU A O 1
ATOM 918 N N . ARG A 1 118 ? 6.216 -8.775 2.741 1.00 83.56 118 ARG A N 1
ATOM 919 C CA . ARG A 1 118 ? 6.209 -8.987 4.204 1.00 83.56 118 ARG A CA 1
ATOM 920 C C . ARG A 1 118 ? 5.924 -7.708 4.980 1.00 83.56 118 ARG A C 1
ATOM 922 O O . ARG A 1 118 ? 5.102 -7.717 5.884 1.00 83.56 118 ARG A O 1
ATOM 929 N N . ARG A 1 119 ? 6.559 -6.590 4.611 1.00 85.38 119 ARG A N 1
ATOM 930 C CA . ARG A 1 119 ? 6.314 -5.297 5.279 1.00 85.38 119 ARG A CA 1
ATOM 931 C C . ARG A 1 119 ? 4.864 -4.846 5.128 1.00 85.38 119 ARG A C 1
ATOM 933 O O . ARG A 1 119 ? 4.318 -4.253 6.052 1.00 85.38 119 ARG A O 1
ATOM 940 N N . LEU A 1 120 ? 4.253 -5.122 3.977 1.00 85.19 120 LEU A N 1
ATOM 941 C CA . LEU A 1 120 ? 2.837 -4.857 3.744 1.00 85.19 120 LEU A CA 1
ATOM 942 C C . LEU A 1 120 ? 1.951 -5.742 4.633 1.00 85.19 120 LEU A C 1
ATOM 944 O O . LEU A 1 120 ? 1.016 -5.232 5.247 1.00 85.19 120 LEU A O 1
ATOM 948 N N . ALA A 1 121 ? 2.278 -7.033 4.753 1.00 85.88 121 ALA A N 1
ATOM 949 C CA . ALA A 1 121 ? 1.585 -7.962 5.644 1.00 85.88 121 ALA A CA 1
ATOM 950 C C . ALA A 1 121 ? 1.668 -7.524 7.116 1.00 85.88 121 ALA A C 1
ATOM 952 O O . ALA A 1 121 ? 0.642 -7.465 7.794 1.00 85.88 121 ALA A O 1
ATOM 953 N N . ASP A 1 122 ? 2.860 -7.139 7.581 1.00 87.88 122 ASP A N 1
ATOM 954 C CA . ASP A 1 122 ? 3.085 -6.640 8.940 1.00 87.88 122 ASP A CA 1
ATOM 955 C C . ASP A 1 122 ? 2.292 -5.350 9.198 1.00 87.88 122 ASP A C 1
ATOM 957 O O . ASP A 1 122 ? 1.660 -5.198 10.243 1.00 87.88 122 ASP A O 1
ATOM 961 N N . ALA A 1 123 ? 2.287 -4.413 8.243 1.00 90.38 123 ALA A N 1
ATOM 962 C CA . ALA A 1 123 ? 1.540 -3.162 8.359 1.00 90.38 123 ALA A CA 1
ATOM 963 C C . ALA A 1 123 ? 0.024 -3.398 8.428 1.00 90.38 123 ALA A C 1
ATOM 965 O O . ALA A 1 123 ? -0.640 -2.843 9.305 1.00 90.38 123 ALA A O 1
ATOM 966 N N . ARG A 1 124 ? -0.505 -4.262 7.549 1.00 90.38 124 ARG A N 1
ATOM 967 C CA . ARG A 1 124 ? -1.911 -4.692 7.558 1.00 90.38 124 ARG A CA 1
ATOM 968 C C . ARG A 1 124 ? -2.276 -5.298 8.911 1.00 90.38 124 ARG A C 1
ATOM 970 O O . ARG A 1 124 ? -3.248 -4.877 9.533 1.00 90.38 124 ARG A O 1
ATOM 977 N N . HIS A 1 125 ? -1.455 -6.230 9.393 1.00 88.19 125 HIS A N 1
ATOM 978 C CA . HIS A 1 125 ? -1.653 -6.880 10.682 1.00 88.19 125 HIS A CA 1
ATOM 979 C C . HIS A 1 125 ? -1.677 -5.870 11.840 1.00 88.19 125 HIS A C 1
ATOM 981 O O . HIS A 1 125 ? -2.631 -5.832 12.615 1.00 88.19 125 HIS A O 1
ATOM 987 N N . ASN A 1 126 ? -0.668 -5.001 11.921 1.00 91.75 126 ASN A N 1
ATOM 988 C CA . ASN A 1 126 ? -0.558 -3.996 12.976 1.00 91.75 126 ASN A CA 1
ATOM 989 C C . ASN A 1 126 ? -1.751 -3.032 12.986 1.00 91.75 126 ASN A C 1
ATOM 991 O O . ASN A 1 126 ? -2.255 -2.694 14.059 1.00 91.75 126 ASN A O 1
ATOM 995 N N . ALA A 1 127 ? -2.224 -2.604 11.813 1.00 93.81 127 ALA A N 1
ATOM 996 C CA . ALA A 1 127 ? -3.377 -1.719 11.707 1.00 93.81 127 ALA A CA 1
ATOM 997 C C . ALA A 1 127 ? -4.652 -2.374 12.253 1.00 93.81 127 ALA A C 1
ATOM 999 O O . ALA A 1 127 ? -5.322 -1.797 13.112 1.00 93.81 127 ALA A O 1
ATOM 1000 N N . MET A 1 128 ? -4.943 -3.605 11.826 1.00 92.88 128 MET A N 1
ATOM 1001 C CA . MET A 1 128 ? -6.104 -4.357 12.309 1.00 92.88 128 MET A CA 1
ATOM 1002 C C . MET A 1 128 ? -6.032 -4.606 13.818 1.00 92.88 128 MET A C 1
ATOM 1004 O O . MET A 1 128 ? -7.025 -4.403 14.513 1.00 92.88 128 MET A O 1
ATOM 1008 N N . SER A 1 129 ? -4.859 -4.976 14.343 1.00 92.50 129 SER A N 1
ATOM 1009 C CA . SER A 1 129 ? -4.653 -5.215 15.778 1.00 92.50 129 SER A CA 1
ATOM 1010 C C . SER A 1 129 ? -4.926 -3.962 16.608 1.00 92.50 129 SER A C 1
ATOM 1012 O O . SER A 1 129 ? -5.563 -4.036 17.656 1.00 92.50 129 SER A O 1
ATOM 1014 N N . ARG A 1 130 ? -4.498 -2.782 16.140 1.00 94.69 130 ARG A N 1
ATOM 1015 C CA . ARG A 1 130 ? -4.767 -1.510 16.831 1.00 94.69 130 ARG A CA 1
ATOM 1016 C C . ARG A 1 130 ? -6.261 -1.199 16.902 1.00 94.69 130 ARG A C 1
ATOM 1018 O O . ARG A 1 130 ? -6.741 -0.799 17.961 1.00 94.69 130 ARG A O 1
ATOM 1025 N N . ILE A 1 131 ? -6.989 -1.413 15.809 1.00 94.56 131 ILE A N 1
ATOM 1026 C CA . ILE A 1 131 ? -8.440 -1.196 15.765 1.00 94.56 131 ILE A CA 1
ATOM 1027 C C . ILE A 1 131 ? -9.162 -2.232 16.647 1.00 94.56 131 ILE A C 1
ATOM 1029 O O . ILE A 1 131 ? -10.027 -1.869 17.442 1.00 94.56 131 ILE A O 1
ATOM 1033 N N . ALA A 1 132 ? -8.761 -3.505 16.589 1.00 92.81 132 ALA A N 1
ATOM 1034 C CA . ALA A 1 132 ? -9.336 -4.578 17.404 1.00 92.81 132 ALA A CA 1
ATOM 1035 C C . ALA A 1 132 ? -9.109 -4.359 18.911 1.00 92.81 132 ALA A C 1
ATOM 1037 O O . ALA A 1 132 ? -10.010 -4.592 19.719 1.00 92.81 132 ALA A O 1
ATOM 1038 N N . ASN A 1 133 ? -7.937 -3.850 19.297 1.00 93.38 133 ASN A N 1
ATOM 1039 C CA . ASN A 1 133 ? -7.638 -3.488 20.683 1.00 93.38 133 ASN A CA 1
ATOM 1040 C C . ASN A 1 133 ? -8.515 -2.329 21.172 1.00 93.38 133 ASN A C 1
ATOM 1042 O O . ASN A 1 133 ? -9.026 -2.385 22.289 1.00 93.38 133 ASN A O 1
ATOM 1046 N N . ALA A 1 134 ? -8.737 -1.308 20.339 1.00 93.50 134 ALA A N 1
ATOM 1047 C CA . ALA A 1 134 ? -9.636 -0.203 20.669 1.00 93.50 134 ALA A CA 1
ATOM 1048 C C . ALA A 1 134 ? -11.089 -0.672 20.843 1.00 93.50 134 ALA A C 1
ATOM 1050 O O . ALA A 1 134 ? -11.749 -0.311 21.817 1.00 93.50 134 ALA A O 1
ATOM 1051 N N . LEU A 1 135 ? -11.565 -1.541 19.947 1.00 92.12 135 LEU A N 1
ATOM 1052 C CA . LEU A 1 135 ? -12.874 -2.183 20.071 1.00 92.12 135 LEU A CA 1
ATOM 1053 C C . LEU A 1 135 ? -12.980 -3.023 21.344 1.00 92.12 135 LEU A C 1
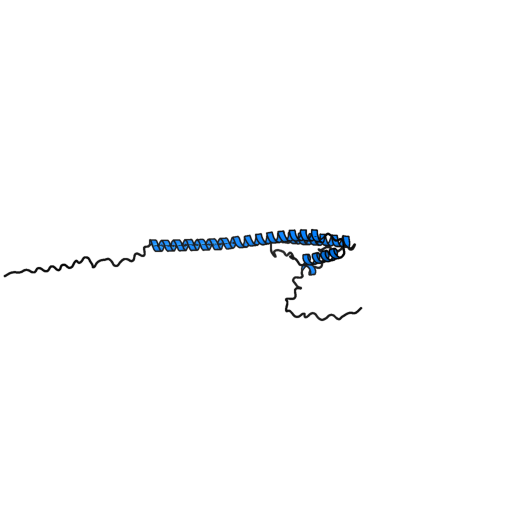ATOM 1055 O O . LEU A 1 135 ? -13.996 -2.960 22.034 1.00 92.12 135 LEU A O 1
ATOM 1059 N N . SER A 1 136 ? -11.932 -3.774 21.685 1.00 92.25 136 SER A N 1
ATOM 1060 C CA . SER A 1 136 ? -11.905 -4.583 22.908 1.00 92.25 136 SER A CA 1
ATOM 1061 C C . SER A 1 136 ? -11.980 -3.710 24.161 1.00 92.25 136 SER A C 1
ATOM 1063 O O . SER A 1 136 ? -12.729 -4.017 25.086 1.00 92.25 136 SER A O 1
ATOM 1065 N N . ALA A 1 137 ? -11.259 -2.585 24.171 1.00 92.62 137 ALA A N 1
ATOM 1066 C CA . ALA A 1 137 ? -11.292 -1.621 25.267 1.00 92.62 137 ALA A CA 1
ATOM 1067 C C . ALA A 1 137 ? -12.673 -0.962 25.428 1.00 92.62 137 ALA A C 1
ATOM 1069 O O . ALA A 1 137 ? -13.129 -0.779 26.554 1.00 92.62 137 ALA A O 1
ATOM 1070 N N . TYR A 1 138 ? -13.348 -0.638 24.321 1.00 92.94 138 TYR A N 1
ATOM 1071 C CA . TYR A 1 138 ? -14.687 -0.045 24.342 1.00 92.94 138 TYR A CA 1
ATOM 1072 C C . TYR A 1 138 ? -15.778 -1.042 24.770 1.00 92.94 138 TYR A C 1
ATOM 1074 O O . TYR A 1 138 ? -16.639 -0.717 25.584 1.00 92.94 138 TYR A O 1
ATOM 1082 N N . THR A 1 139 ? -15.750 -2.260 24.223 1.00 89.31 139 THR A N 1
ATOM 1083 C CA . THR A 1 139 ? -16.797 -3.279 24.436 1.00 89.31 139 THR A CA 1
ATOM 1084 C C . THR A 1 139 ? -16.624 -4.078 25.728 1.00 89.31 139 THR A C 1
ATOM 1086 O O . THR A 1 139 ? -17.579 -4.691 26.201 1.00 89.31 139 THR A O 1
ATOM 1089 N N . GLY A 1 140 ? -15.410 -4.123 26.282 1.00 88.00 140 GLY A N 1
ATOM 1090 C CA . GLY A 1 140 ? -15.053 -5.017 27.385 1.00 88.00 140 GLY A CA 1
ATOM 1091 C C . GLY A 1 140 ? -14.915 -6.490 26.972 1.00 88.00 140 GLY A C 1
ATOM 1092 O O . GLY A 1 140 ? -14.647 -7.336 27.824 1.00 88.00 140 GLY A O 1
ATOM 1093 N N . THR A 1 141 ? -15.074 -6.812 25.684 1.00 83.69 141 THR A N 1
ATOM 1094 C CA . THR A 1 141 ? -14.891 -8.161 25.132 1.00 83.69 141 THR A CA 1
ATOM 1095 C C . THR A 1 141 ? -13.578 -8.255 24.372 1.00 83.69 141 THR A C 1
ATOM 1097 O O . THR A 1 141 ? -13.301 -7.417 23.520 1.00 83.69 141 THR A O 1
ATOM 1100 N N . VAL A 1 142 ? -12.774 -9.283 24.654 1.00 82.75 142 VAL A N 1
ATOM 1101 C CA . VAL A 1 142 ? -11.517 -9.521 23.930 1.00 82.75 142 VAL A CA 1
ATOM 1102 C C . VAL A 1 142 ? -11.838 -9.977 22.510 1.00 82.75 142 VAL A C 1
ATOM 1104 O O . VAL A 1 142 ? -12.418 -11.045 22.316 1.00 82.75 142 VAL A O 1
ATOM 1107 N N . MET A 1 143 ? -11.458 -9.170 21.523 1.00 76.81 143 MET A N 1
ATOM 1108 C CA . MET A 1 143 ? -11.538 -9.553 20.115 1.00 76.81 143 MET A CA 1
ATOM 1109 C C . MET A 1 143 ? -10.452 -10.582 19.790 1.00 76.81 143 MET A C 1
ATOM 1111 O O . MET A 1 143 ? -9.344 -10.515 20.324 1.00 76.81 143 MET A O 1
ATOM 1115 N N . ALA A 1 144 ? -10.765 -11.532 18.905 1.00 71.50 144 ALA A N 1
ATOM 1116 C CA . ALA A 1 144 ? -9.775 -12.487 18.415 1.00 71.50 144 ALA A CA 1
ATOM 1117 C C . ALA A 1 144 ? -8.596 -11.749 17.764 1.00 71.5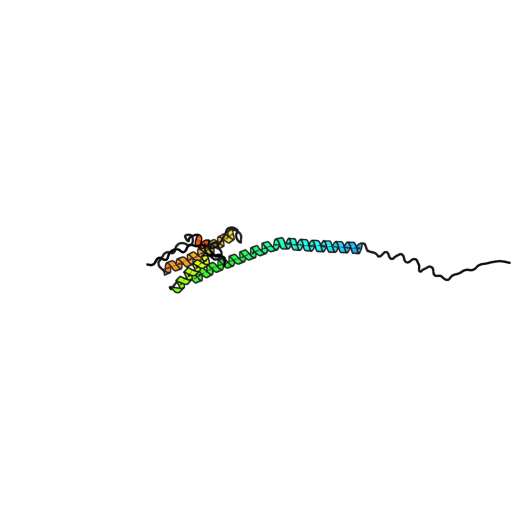0 144 ALA A C 1
ATOM 1119 O O . ALA A 1 144 ? -8.783 -10.714 17.114 1.00 71.50 144 ALA A O 1
ATOM 1120 N N . HIS A 1 145 ? -7.385 -12.277 17.952 1.00 66.06 145 HIS A N 1
ATOM 1121 C CA . HIS A 1 145 ? -6.199 -11.684 17.356 1.00 66.06 145 HIS A CA 1
ATOM 1122 C C . HIS A 1 145 ? -6.320 -11.760 15.827 1.00 66.06 145 HIS A C 1
ATOM 1124 O O . HIS A 1 145 ? -6.768 -12.785 15.315 1.00 66.06 145 HIS A O 1
ATOM 1130 N N . PRO A 1 146 ? -5.876 -10.751 15.058 1.00 65.81 146 PRO A N 1
ATOM 1131 C CA . PRO A 1 146 ? -6.027 -10.785 13.603 1.00 65.81 146 PRO A CA 1
ATOM 1132 C C . PRO A 1 146 ? -5.345 -11.958 12.882 1.00 65.81 146 PRO A C 1
ATOM 1134 O O . PRO A 1 146 ? -5.653 -12.220 11.725 1.00 65.81 146 PRO A O 1
ATOM 1137 N N . LEU A 1 147 ? -4.411 -12.650 13.545 1.00 61.69 147 LEU A N 1
ATOM 1138 C CA . LEU A 1 147 ? -3.777 -13.884 13.046 1.00 61.69 147 LEU A CA 1
ATOM 1139 C C . LEU A 1 147 ? -4.626 -15.139 13.290 1.00 61.69 147 LEU A C 1
ATOM 1141 O O . LEU A 1 147 ? -4.411 -16.147 12.627 1.00 61.69 147 LEU A O 1
ATOM 1145 N N . ASP A 1 148 ? -5.569 -15.063 14.227 1.00 67.06 148 ASP A N 1
ATOM 1146 C CA . ASP A 1 148 ? -6.501 -16.136 14.572 1.00 67.06 148 ASP A CA 1
ATOM 1147 C C . ASP A 1 148 ? -7.815 -16.015 13.784 1.00 67.06 148 ASP A C 1
ATOM 1149 O O . ASP A 1 148 ? -8.687 -16.881 13.882 1.00 67.06 148 ASP A O 1
ATOM 1153 N N . TRP A 1 149 ? -7.989 -14.936 13.008 1.00 67.12 149 TRP A N 1
ATOM 1154 C CA . TRP A 1 149 ? -9.122 -14.816 12.100 1.00 67.12 149 TRP A CA 1
ATOM 1155 C C . TRP A 1 149 ? -9.006 -15.850 10.981 1.00 67.12 149 TRP A C 1
ATOM 1157 O O . TRP A 1 149 ? -7.915 -16.047 10.437 1.00 67.12 149 TRP A O 1
ATOM 1167 N N . PRO A 1 150 ? -10.114 -16.533 10.639 1.00 54.09 150 PRO A N 1
ATOM 1168 C CA . PRO A 1 150 ? -10.089 -17.603 9.657 1.00 54.09 150 PRO A CA 1
ATOM 1169 C C . PRO A 1 150 ? -9.484 -17.093 8.349 1.00 54.09 150 PRO A C 1
ATOM 1171 O O . PRO A 1 150 ? -9.784 -15.984 7.905 1.00 54.09 150 PRO A O 1
ATOM 1174 N N . ALA A 1 151 ? -8.642 -17.920 7.722 1.00 51.81 151 ALA A N 1
ATOM 1175 C CA . ALA A 1 151 ? -7.993 -17.594 6.452 1.00 51.81 151 ALA A CA 1
ATOM 1176 C C . ALA A 1 151 ? -9.007 -17.172 5.373 1.00 51.81 151 ALA A C 1
ATOM 1178 O O . ALA A 1 151 ? -8.666 -16.384 4.507 1.00 51.81 151 ALA A O 1
ATOM 1179 N N . GLU A 1 152 ? -10.263 -17.608 5.487 1.00 40.91 152 GLU A N 1
ATOM 1180 C CA . GLU A 1 152 ? -11.404 -17.221 4.651 1.00 40.91 152 GLU A CA 1
ATOM 1181 C C . GLU A 1 152 ? -11.658 -15.697 4.625 1.00 40.91 152 GLU A C 1
ATOM 1183 O O . GLU A 1 152 ? -11.949 -15.154 3.568 1.00 40.91 152 GLU A O 1
ATOM 1188 N N . LEU A 1 153 ? -11.433 -14.968 5.729 1.00 46.53 153 LEU A N 1
ATOM 1189 C CA . LEU A 1 153 ? -11.460 -13.490 5.750 1.00 46.53 153 LEU A CA 1
ATOM 1190 C C . LEU A 1 153 ? -10.271 -12.869 4.994 1.00 46.53 153 LEU A C 1
ATOM 1192 O O . LEU A 1 153 ? -10.353 -11.747 4.501 1.00 46.53 153 LEU A O 1
ATOM 1196 N N . CYS A 1 154 ? -9.156 -13.594 4.894 1.00 42.81 154 CYS A N 1
ATOM 1197 C CA . CYS A 1 154 ? -7.971 -13.184 4.139 1.00 42.81 154 CYS A CA 1
ATOM 1198 C C . CYS A 1 154 ? -7.986 -13.670 2.676 1.00 42.81 154 CYS A C 1
ATOM 1200 O O . CYS A 1 154 ? -7.223 -13.142 1.870 1.00 42.81 154 CYS A O 1
ATOM 1202 N N . ASP A 1 155 ? -8.844 -14.638 2.334 1.00 40.94 155 ASP A N 1
ATOM 1203 C CA . ASP A 1 155 ? -8.859 -15.369 1.059 1.00 40.94 155 ASP A CA 1
ATOM 1204 C C . ASP A 1 155 ? -10.206 -15.244 0.316 1.00 40.94 155 ASP A C 1
ATOM 1206 O O . ASP A 1 155 ? -10.640 -16.122 -0.430 1.00 40.94 155 ASP A O 1
ATOM 1210 N N . ASN A 1 156 ? -10.875 -14.096 0.453 1.00 41.97 156 ASN A N 1
ATOM 1211 C CA . ASN A 1 156 ? -12.122 -13.782 -0.259 1.00 41.97 156 ASN A CA 1
ATOM 1212 C C . ASN A 1 156 ? -11.956 -13.570 -1.782 1.00 41.97 156 ASN A C 1
ATOM 1214 O O . ASN A 1 156 ? -12.883 -13.115 -2.454 1.00 41.97 156 ASN A O 1
ATOM 1218 N N . THR A 1 157 ? -10.821 -13.953 -2.381 1.00 41.53 157 THR A N 1
ATOM 1219 C CA . THR A 1 157 ? -10.709 -14.018 -3.851 1.00 41.53 157 THR A CA 1
ATOM 1220 C C . THR A 1 157 ? -11.607 -15.101 -4.464 1.00 41.53 157 THR A C 1
ATOM 1222 O O . THR A 1 157 ? -11.905 -15.034 -5.656 1.00 41.53 157 THR A O 1
ATOM 1225 N N . ALA A 1 158 ? -12.106 -16.046 -3.654 1.00 40.38 158 ALA A N 1
ATOM 1226 C CA . ALA A 1 158 ? -13.028 -17.100 -4.077 1.00 40.38 158 ALA A CA 1
ATOM 1227 C C . ALA A 1 158 ? -14.529 -16.737 -3.977 1.00 40.38 158 ALA A C 1
ATOM 1229 O O . ALA A 1 158 ? -15.355 -17.476 -4.505 1.00 40.38 158 ALA A O 1
ATOM 1230 N N . GLN A 1 159 ? -14.902 -15.618 -3.338 1.00 37.22 159 GLN A N 1
ATOM 1231 C CA . GLN A 1 159 ? -16.307 -15.248 -3.077 1.00 37.22 159 GLN A CA 1
ATOM 1232 C C . GLN A 1 159 ? -16.762 -13.951 -3.761 1.00 37.22 159 GLN A C 1
ATOM 1234 O O . GLN A 1 159 ? -17.713 -13.317 -3.316 1.00 37.22 159 GLN A O 1
ATOM 1239 N N . ILE A 1 160 ? -16.143 -13.549 -4.872 1.00 39.09 160 ILE A N 1
ATOM 1240 C CA . ILE A 1 160 ? -16.820 -12.634 -5.799 1.00 39.09 160 ILE A CA 1
ATOM 1241 C C . ILE A 1 160 ? -17.593 -13.519 -6.782 1.00 39.09 160 ILE A C 1
ATOM 1243 O O . ILE A 1 160 ? -16.957 -14.095 -7.671 1.00 39.09 160 ILE A O 1
ATOM 1247 N N . PRO A 1 161 ? -18.934 -13.645 -6.684 1.00 38.56 161 PRO A N 1
ATOM 1248 C CA . PRO A 1 161 ? -19.694 -14.184 -7.797 1.00 38.56 161 PRO A CA 1
ATOM 1249 C C . PRO A 1 161 ? -19.393 -13.274 -8.983 1.00 38.56 161 PRO A C 1
ATOM 1251 O O . PRO A 1 161 ? -19.621 -12.061 -8.913 1.00 38.56 161 PRO A O 1
ATOM 1254 N N . ARG A 1 162 ? -18.854 -13.827 -10.075 1.00 42.94 162 ARG A N 1
ATOM 1255 C CA . ARG A 1 162 ? -18.849 -13.087 -11.336 1.00 42.94 162 ARG A CA 1
ATOM 1256 C C . ARG A 1 162 ? -20.296 -12.696 -11.587 1.00 42.94 162 ARG A C 1
ATOM 1258 O O . ARG A 1 162 ? -21.168 -13.562 -11.583 1.00 42.94 162 ARG A O 1
ATOM 1265 N N . SER A 1 163 ? -20.558 -11.402 -11.751 1.00 45.41 163 SER A N 1
ATOM 1266 C CA . SER A 1 163 ? -21.889 -10.893 -12.068 1.00 45.41 163 SER A CA 1
ATOM 1267 C C . SER A 1 163 ? -22.401 -11.617 -13.318 1.00 45.41 163 SER A C 1
ATOM 1269 O O . SER A 1 163 ? -21.980 -11.290 -14.428 1.00 45.41 163 SER A O 1
ATOM 1271 N N . GLY A 1 164 ? -23.236 -12.641 -13.119 1.00 51.62 164 GLY A N 1
ATOM 1272 C CA . GLY A 1 164 ? -23.778 -13.492 -14.178 1.00 51.62 164 GLY A CA 1
ATOM 1273 C C . GLY A 1 164 ? -23.756 -15.008 -13.937 1.00 51.62 164 GLY A C 1
ATOM 1274 O O . GLY A 1 164 ? -24.331 -15.714 -14.759 1.00 51.62 164 GLY A O 1
ATOM 1275 N N . GLU A 1 165 ? -23.148 -15.532 -12.866 1.00 45.03 165 GLU A N 1
ATOM 1276 C CA . GLU A 1 165 ? -23.178 -16.982 -12.585 1.00 45.03 165 GLU A CA 1
ATOM 1277 C C . GLU A 1 165 ? -24.384 -17.359 -11.693 1.00 45.03 165 GLU A C 1
ATOM 1279 O O . GLU A 1 165 ? -24.585 -16.725 -10.652 1.00 45.03 165 GLU A O 1
ATOM 1284 N N . PRO A 1 166 ? -25.233 -18.332 -12.087 1.00 44.03 166 PRO A N 1
ATOM 1285 C CA . PRO A 1 166 ? -26.361 -18.763 -11.269 1.00 44.03 166 PRO A CA 1
ATOM 1286 C C . PRO A 1 166 ? -25.867 -19.457 -9.994 1.00 44.03 166 PRO A C 1
ATOM 1288 O O . PRO A 1 166 ? -24.969 -20.294 -10.018 1.00 44.03 166 PRO A O 1
ATOM 1291 N N . SER A 1 167 ? -26.463 -19.078 -8.865 1.00 45.62 167 SER A N 1
ATOM 1292 C CA . SER A 1 167 ? -26.196 -19.672 -7.558 1.00 45.62 167 SER A CA 1
ATOM 1293 C C . SER A 1 167 ? -26.791 -21.080 -7.489 1.00 45.62 167 SER A C 1
ATOM 1295 O O . SER A 1 167 ? -27.992 -21.222 -7.280 1.00 45.62 167 SER A O 1
ATOM 1297 N N . ASP A 1 168 ? -25.945 -22.106 -7.585 1.00 50.69 168 ASP A N 1
ATOM 1298 C CA . ASP A 1 168 ? -26.308 -23.513 -7.336 1.00 50.69 168 ASP A CA 1
ATOM 1299 C C . ASP A 1 168 ? -26.313 -23.880 -5.835 1.00 50.69 168 ASP A C 1
ATOM 1301 O O . ASP A 1 168 ? -26.297 -25.056 -5.462 1.00 50.69 168 ASP A O 1
ATOM 1305 N N . ALA A 1 169 ? -26.333 -22.894 -4.933 1.00 49.09 169 ALA A N 1
ATOM 1306 C CA . ALA A 1 169 ? -26.467 -23.166 -3.508 1.00 49.09 169 ALA A CA 1
ATOM 1307 C C . ALA A 1 169 ? -27.887 -23.692 -3.200 1.00 49.09 169 ALA A C 1
ATOM 1309 O O . ALA A 1 169 ? -28.864 -22.998 -3.494 1.00 49.09 169 ALA A O 1
ATOM 1310 N N . PRO A 1 170 ? -28.037 -24.887 -2.596 1.00 42.34 170 PRO A N 1
ATOM 1311 C CA . PRO A 1 170 ? -29.343 -25.372 -2.177 1.00 42.34 170 PRO A CA 1
ATOM 1312 C C . PRO A 1 170 ? -29.912 -24.454 -1.088 1.00 42.34 170 PRO A C 1
ATOM 1314 O O . PRO A 1 170 ? -29.237 -24.169 -0.096 1.00 42.34 170 PRO A O 1
ATOM 1317 N N . GLU A 1 171 ? -31.158 -24.004 -1.273 1.00 42.53 171 GLU A N 1
ATOM 1318 C CA . GLU A 1 171 ? -31.921 -23.271 -0.260 1.00 42.53 171 GLU A CA 1
ATOM 1319 C C . GLU A 1 171 ? -31.908 -24.052 1.061 1.00 42.53 171 GLU A C 1
ATOM 1321 O O . GLU A 1 171 ? -32.493 -25.130 1.184 1.00 42.53 171 GLU A O 1
ATOM 1326 N N . SER A 1 172 ? -31.216 -23.504 2.061 1.00 39.00 172 SER A N 1
ATOM 1327 C CA . SER A 1 172 ? -31.241 -24.044 3.415 1.00 39.00 172 SER A CA 1
ATOM 1328 C C . SER A 1 172 ? -32.536 -23.595 4.104 1.00 39.00 172 SER A C 1
ATOM 1330 O O . SER A 1 172 ? -32.883 -22.410 4.044 1.00 39.00 172 SER A O 1
ATOM 1332 N N . PRO A 1 173 ? -33.287 -24.516 4.733 1.00 44.81 173 PRO A N 1
ATOM 1333 C CA . PRO A 1 173 ? -34.655 -24.266 5.145 1.00 44.81 173 PRO A CA 1
ATOM 1334 C C . PRO A 1 173 ? -34.726 -23.278 6.307 1.00 44.81 173 PRO A C 1
ATOM 1336 O O . PRO A 1 173 ? -34.059 -23.423 7.333 1.00 44.81 173 PRO A O 1
ATOM 1339 N N . SER A 1 174 ? -35.619 -22.306 6.128 1.00 44.94 174 SER A N 1
ATOM 1340 C CA . SER A 1 174 ? -36.116 -21.376 7.134 1.00 44.94 174 SER A CA 1
ATOM 1341 C C . SER A 1 174 ? -36.321 -22.071 8.487 1.00 44.94 174 SER A C 1
ATOM 1343 O O . SER A 1 174 ? -37.156 -22.970 8.618 1.00 44.94 174 SER A O 1
ATOM 1345 N N . ARG A 1 175 ? -35.563 -21.660 9.508 1.00 38.09 175 ARG A N 1
ATOM 1346 C CA . ARG A 1 175 ? -35.872 -21.976 10.903 1.00 38.09 175 ARG A CA 1
ATOM 1347 C C . ARG A 1 175 ? -36.349 -20.716 11.601 1.00 38.09 175 ARG A C 1
ATOM 1349 O O . ARG A 1 175 ? -35.563 -19.853 11.970 1.00 38.09 175 ARG A O 1
ATOM 1356 N N . ALA A 1 176 ? -37.666 -20.667 11.769 1.00 42.66 176 ALA A N 1
ATOM 1357 C CA . ALA A 1 176 ? -38.304 -19.998 12.885 1.00 42.66 176 ALA A CA 1
ATOM 1358 C C . ALA A 1 176 ? -37.715 -20.536 14.199 1.00 42.66 176 ALA A C 1
ATOM 1360 O O . ALA A 1 176 ? -37.607 -21.754 14.349 1.00 42.66 176 ALA A O 1
ATOM 1361 N N . PHE A 1 177 ? -37.284 -19.640 15.083 1.00 46.72 177 PHE A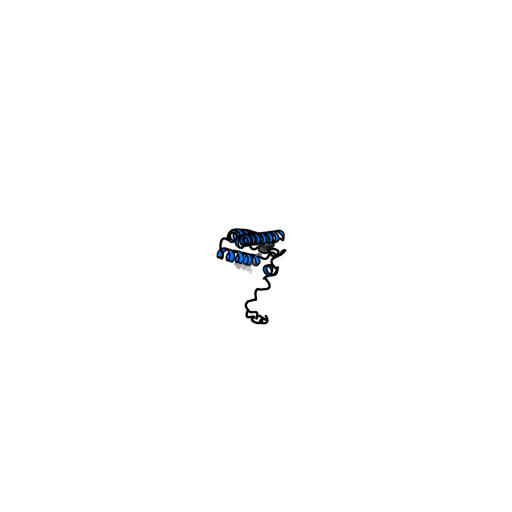 N 1
ATOM 1362 C CA . PHE A 1 177 ? -37.797 -19.430 16.444 1.00 46.72 177 PHE A CA 1
ATOM 1363 C C . PHE A 1 177 ? -37.023 -18.284 17.098 1.00 46.72 177 PHE A C 1
ATOM 1365 O O . PHE A 1 177 ? -35.775 -18.300 17.022 1.00 46.72 177 PHE A O 1
#

pLDDT: mean 74.07, std 19.84, range [37.22, 96.19]

Secondary structure (DSSP, 8-state):
------------GGGS-PPP------HHHHHHHHHHHHHHHHHHHHHHHHHHHHHHHHHHHHHHHHHHHHHHHHHHHHHHHT---SHHHHHHHHHHHHHHHHSS---TTSSS-HHHHHHHHHHHHHHHHHHHHHHHHHHSS-PPPTTTS-HHHH-GGG----TT-------------

Organism: NCBI:txid2527996

Foldseek 3Di:
DDDDDDDDDPDPPPPPDPPPPPVCPPVVVVVVVVVVVVVVVVVVVVVVVCCVVVVVVVQQVVLLVVLVVLLVVLVVLLVQLLDDDDDVSLVVLVVVLLVLLAPPQQDDVPRHHNVSSVSSVVSSQVSSQSNQVSSCVNVVHRDDRPVPPPCCSNPCPVPDDPVPDDDPDPDDDDDDD

Radius of gyration: 41.88 Å; chains: 1; bounding box: 81×49×147 Å